Protein AF-A0A4T5DY41-F1 (afdb_monomer_lite)

Foldseek 3Di:
DAFDWDDDPNDIDFDADPVRFGWDQDPVRDTDGDDPVVVVVVVVVVVVVVVVVVVVVVVVVVVVVPPPPPPPPPPPPPPVVVVVVVVPDD

Sequence (90 aa):
MKLKTVEINGKQYAEIDTAGLPVYVHDDGKEIGFDAPLAIKKLQSLMARQKIIAWLKKLQRKNWLSLPLSKTRRRRSRHWKCCQKSTRKS

Structure (mmCIF, N/CA/C/O backbone):
data_AF-A0A4T5DY41-F1
#
_entry.id   AF-A0A4T5DY41-F1
#
loop_
_atom_site.group_PDB
_atom_site.id
_atom_site.type_symbol
_atom_site.label_atom_id
_atom_site.label_alt_id
_atom_site.label_comp_id
_atom_site.label_asym_id
_atom_site.label_entity_id
_atom_site.label_seq_id
_atom_site.pdbx_PDB_ins_code
_atom_site.Cartn_x
_atom_site.Cartn_y
_atom_site.Cartn_z
_atom_site.occupancy
_atom_site.B_iso_or_equiv
_atom_site.auth_seq_id
_atom_site.auth_comp_id
_atom_site.auth_asym_id
_atom_site.auth_atom_id
_atom_site.pdbx_PDB_model_num
ATOM 1 N N . MET A 1 1 ? -10.257 -1.345 -3.278 1.00 82.88 1 MET A N 1
ATOM 2 C CA . MET A 1 1 ? -9.640 -1.483 -1.927 1.00 82.88 1 MET A CA 1
ATOM 3 C C . MET A 1 1 ? -10.328 -0.562 -0.931 1.00 82.88 1 MET A C 1
ATOM 5 O O . MET A 1 1 ? -10.379 0.640 -1.178 1.00 82.88 1 MET A O 1
ATOM 9 N N . LYS A 1 2 ? -10.831 -1.105 0.181 1.00 84.44 2 LYS A N 1
ATOM 10 C CA . LYS A 1 2 ? -11.483 -0.361 1.273 1.00 84.44 2 LYS A CA 1
ATOM 11 C C . LYS A 1 2 ? -10.929 -0.823 2.622 1.00 84.44 2 LYS A C 1
ATOM 13 O O . LYS A 1 2 ? -10.575 -1.989 2.759 1.00 84.44 2 LYS A O 1
ATOM 18 N N . LEU A 1 3 ? -10.823 0.080 3.595 1.00 86.88 3 LEU A N 1
ATOM 19 C CA . LEU A 1 3 ? -10.404 -0.279 4.953 1.00 86.88 3 LEU A CA 1
ATOM 20 C C . LEU A 1 3 ? -11.517 -1.093 5.624 1.00 86.88 3 LEU A C 1
ATOM 22 O O . LEU A 1 3 ? -12.682 -0.702 5.538 1.00 86.88 3 LEU A O 1
ATOM 26 N N . LYS A 1 4 ? -11.166 -2.202 6.280 1.00 84.81 4 LYS A N 1
ATOM 27 C CA . LYS A 1 4 ? -12.116 -2.966 7.090 1.00 84.81 4 LYS A CA 1
ATOM 28 C C . LYS A 1 4 ? -12.318 -2.225 8.410 1.00 84.81 4 LYS A C 1
ATOM 30 O O . LYS A 1 4 ? -11.356 -2.014 9.151 1.00 84.81 4 LYS A O 1
ATOM 35 N N . THR A 1 5 ? -13.542 -1.774 8.671 1.00 87.94 5 THR A N 1
ATOM 36 C CA . THR A 1 5 ? -13.882 -1.009 9.874 1.00 87.94 5 THR A CA 1
ATOM 37 C C . THR A 1 5 ? -14.942 -1.717 10.709 1.00 87.94 5 THR A C 1
ATOM 39 O O . THR A 1 5 ? -15.823 -2.391 10.180 1.00 87.94 5 THR A O 1
ATOM 42 N N . VAL A 1 6 ? -14.853 -1.544 12.025 1.00 84.56 6 VAL A N 1
ATOM 43 C CA . VAL A 1 6 ? -15.804 -2.037 13.023 1.00 84.56 6 VAL A CA 1
ATOM 44 C C . VAL A 1 6 ? -16.314 -0.842 13.821 1.00 84.56 6 VAL A C 1
ATOM 46 O O . VAL A 1 6 ? -15.528 0.002 14.257 1.00 84.56 6 VAL A O 1
ATOM 49 N N . GLU A 1 7 ? -17.628 -0.746 14.009 1.00 84.06 7 GLU A N 1
ATOM 50 C CA . GLU A 1 7 ? -18.240 0.294 14.837 1.00 84.06 7 GLU A CA 1
ATOM 51 C C . GLU A 1 7 ? -18.378 -0.174 16.281 1.00 84.06 7 GLU A C 1
ATOM 53 O O . GLU A 1 7 ? -19.031 -1.175 16.570 1.00 84.06 7 GLU A O 1
ATOM 58 N N . ILE A 1 8 ? -17.767 0.574 17.200 1.00 84.69 8 ILE A N 1
ATOM 59 C CA . ILE A 1 8 ? -17.857 0.335 18.640 1.00 84.69 8 ILE A CA 1
ATOM 60 C C . ILE A 1 8 ? -18.194 1.670 19.301 1.00 84.69 8 ILE A C 1
ATOM 62 O O . ILE A 1 8 ? -17.468 2.651 19.145 1.00 84.69 8 ILE A O 1
ATOM 66 N N . ASN A 1 9 ? -19.305 1.721 20.042 1.00 79.19 9 ASN A N 1
ATOM 67 C CA . ASN A 1 9 ? -19.747 2.908 20.788 1.00 79.19 9 ASN A CA 1
ATOM 68 C C . ASN A 1 9 ? -19.846 4.190 19.932 1.00 79.19 9 ASN A C 1
ATOM 70 O O . ASN A 1 9 ? -19.464 5.274 20.374 1.00 79.19 9 ASN A O 1
ATOM 74 N N . GLY A 1 10 ? -20.318 4.068 18.685 1.00 86.12 10 GLY A N 1
ATOM 75 C CA . GLY A 1 10 ? -20.471 5.199 17.760 1.00 86.12 10 GLY A CA 1
ATOM 76 C C . GLY A 1 10 ? -19.162 5.729 17.162 1.00 86.12 10 GLY A C 1
ATOM 77 O O . GLY A 1 10 ? -19.163 6.783 16.529 1.00 86.12 10 GLY A O 1
ATOM 78 N N . LYS A 1 11 ? -18.040 5.021 17.349 1.00 81.69 11 LYS A N 1
ATOM 79 C CA . LYS A 1 11 ? -16.746 5.317 16.722 1.00 81.69 11 LYS A CA 1
ATOM 80 C C . LYS A 1 11 ? -16.340 4.166 15.800 1.00 81.69 11 LYS A C 1
ATOM 82 O O . LYS A 1 11 ? -16.476 3.001 16.167 1.00 81.69 11 LYS A O 1
ATOM 87 N N . GLN A 1 12 ? -15.834 4.496 14.612 1.00 84.50 12 GLN A N 1
ATOM 88 C CA . GLN A 1 12 ? -15.281 3.517 13.673 1.00 84.50 12 GLN A CA 1
ATOM 89 C C . GLN A 1 12 ? -13.812 3.243 13.983 1.00 84.50 12 GLN A C 1
ATOM 91 O O . GLN A 1 12 ? -12.995 4.163 14.046 1.00 84.50 12 GLN A O 1
ATOM 96 N N . TYR A 1 13 ? -13.481 1.966 14.123 1.00 83.94 13 TYR A N 1
ATOM 97 C CA . TYR A 1 13 ? -12.130 1.468 14.342 1.00 83.94 13 TYR A CA 1
ATOM 98 C C . TYR A 1 13 ? -11.708 0.586 13.175 1.00 83.94 13 TYR A C 1
ATOM 100 O O . TYR A 1 13 ? -12.542 -0.079 12.570 1.00 83.94 13 TYR A O 1
ATOM 108 N N . ALA A 1 14 ? -10.420 0.583 12.843 1.00 84.94 14 ALA A N 1
ATOM 109 C CA . ALA A 1 14 ? -9.883 -0.339 11.852 1.00 84.94 14 ALA A CA 1
ATOM 110 C C . ALA A 1 14 ? -9.753 -1.739 12.459 1.00 84.94 14 ALA A C 1
ATOM 112 O O . ALA A 1 14 ? -9.293 -1.874 13.594 1.00 84.94 14 ALA A O 1
ATOM 113 N N . GLU A 1 15 ? -10.117 -2.768 11.698 1.00 82.94 15 GLU A N 1
ATOM 114 C CA . GLU A 1 15 ? -9.812 -4.143 12.081 1.00 82.94 15 GLU A CA 1
ATOM 115 C C . GLU A 1 15 ? -8.322 -4.414 11.871 1.00 82.94 15 GLU A C 1
ATOM 117 O O . GLU A 1 15 ? -7.723 -3.989 10.876 1.00 82.94 15 GLU A O 1
ATOM 122 N N . ILE A 1 16 ? -7.722 -5.089 12.843 1.00 87.00 16 ILE A N 1
ATOM 123 C CA . ILE A 1 16 ? -6.293 -5.365 12.888 1.00 87.00 16 ILE A CA 1
ATOM 124 C C . ILE A 1 16 ? -6.106 -6.878 12.777 1.00 87.00 16 ILE A C 1
ATOM 126 O O . ILE A 1 16 ? -6.783 -7.638 13.464 1.00 87.00 16 ILE A O 1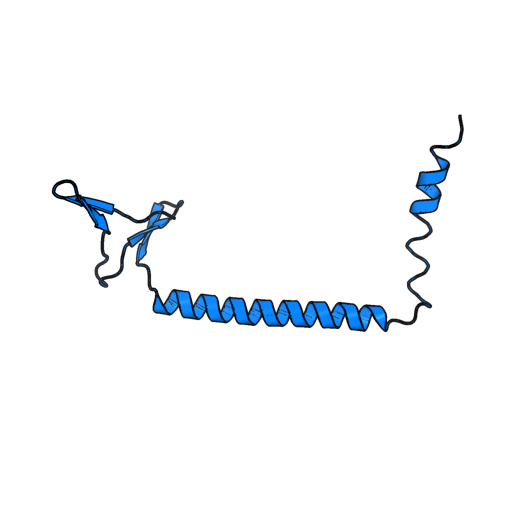
ATOM 130 N N . ASP A 1 17 ? -5.190 -7.305 11.914 1.00 83.62 17 ASP A N 1
ATOM 131 C CA . ASP A 1 17 ? -4.796 -8.706 11.773 1.00 83.62 17 ASP A CA 1
ATOM 132 C C . ASP A 1 17 ? -3.976 -9.170 12.995 1.00 83.62 17 ASP A C 1
ATOM 134 O O . ASP A 1 17 ? -3.453 -8.371 13.773 1.00 83.62 17 ASP A O 1
ATOM 138 N N . THR A 1 18 ? -3.775 -10.476 13.120 1.00 83.38 18 THR A N 1
ATOM 139 C CA . THR A 1 18 ? -2.885 -11.142 14.085 1.00 83.38 18 THR A CA 1
ATOM 140 C C . THR A 1 18 ? -1.476 -10.540 14.163 1.00 83.38 18 THR A C 1
ATOM 142 O O . THR A 1 18 ? -0.853 -10.564 15.222 1.00 83.38 18 THR A O 1
ATOM 145 N N . ALA A 1 19 ? -0.984 -9.951 13.068 1.00 81.19 19 ALA A N 1
ATOM 146 C CA . ALA A 1 19 ? 0.310 -9.272 12.990 1.00 81.19 19 ALA A CA 1
ATOM 147 C C . ALA A 1 19 ? 0.291 -7.799 13.458 1.00 81.19 19 ALA A C 1
ATOM 149 O O . ALA A 1 19 ? 1.307 -7.112 13.354 1.00 81.19 19 ALA A O 1
ATOM 150 N N . GLY A 1 20 ? -0.844 -7.282 13.934 1.00 84.75 20 GLY A N 1
ATOM 151 C CA . GLY A 1 20 ? -0.968 -5.885 14.355 1.00 84.75 20 GLY A CA 1
ATOM 152 C C . GLY A 1 20 ? -1.127 -4.892 13.196 1.00 84.75 20 GLY A C 1
ATOM 153 O O . GLY A 1 20 ? -0.977 -3.687 13.394 1.00 84.75 20 GLY A O 1
ATOM 154 N N . LEU A 1 21 ? -1.414 -5.375 11.982 1.00 87.00 21 LEU A N 1
ATOM 155 C CA . LEU A 1 21 ? -1.543 -4.547 10.781 1.00 87.00 21 LEU A CA 1
ATOM 156 C C . LEU A 1 21 ? -3.014 -4.268 10.444 1.00 87.00 21 LEU A C 1
ATOM 158 O O . LEU A 1 21 ? -3.837 -5.176 10.556 1.00 87.00 21 LEU A O 1
ATOM 162 N N . PRO A 1 22 ? -3.360 -3.054 9.980 1.00 87.50 22 PRO A N 1
ATOM 163 C CA . PRO A 1 22 ? -4.724 -2.740 9.571 1.00 87.50 22 PRO A CA 1
ATOM 164 C C . PRO A 1 22 ? -5.121 -3.539 8.324 1.00 87.50 22 PRO A C 1
ATOM 166 O O . PRO A 1 22 ? -4.359 -3.612 7.352 1.00 87.50 22 PRO A O 1
ATOM 169 N N . VAL A 1 23 ? -6.321 -4.115 8.350 1.00 90.25 23 VAL A N 1
ATOM 170 C CA . VAL A 1 23 ? -6.847 -4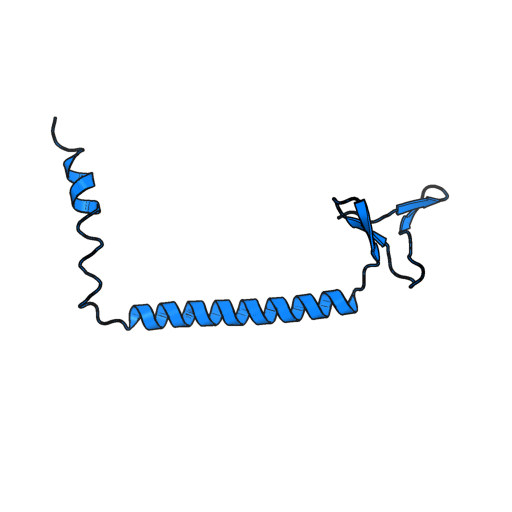.984 7.292 1.00 90.25 23 VAL A CA 1
ATOM 171 C C . VAL A 1 23 ? -7.590 -4.168 6.241 1.00 90.25 23 VAL A C 1
ATOM 173 O O . VAL A 1 23 ? -8.490 -3.380 6.541 1.00 90.25 23 VAL A O 1
ATOM 176 N N . TYR A 1 24 ? -7.243 -4.392 4.978 1.00 89.25 24 TYR A N 1
ATOM 177 C CA . TYR A 1 24 ? -7.961 -3.852 3.831 1.00 89.25 24 TYR A CA 1
ATOM 178 C C . TYR A 1 24 ? -8.664 -4.970 3.073 1.00 89.25 24 TYR A C 1
ATOM 180 O O . TYR A 1 24 ? -8.095 -6.034 2.833 1.00 89.25 24 TYR A O 1
ATOM 188 N N . VAL A 1 25 ? -9.892 -4.692 2.645 1.00 88.25 25 VAL A N 1
ATOM 189 C CA . VAL A 1 25 ? -10.673 -5.563 1.773 1.00 88.25 25 VAL A CA 1
ATOM 190 C C . VAL A 1 25 ? -10.461 -5.112 0.332 1.00 88.25 25 VAL A C 1
ATOM 192 O O . VAL A 1 25 ? -10.716 -3.958 -0.045 1.00 88.25 25 VAL A O 1
ATOM 195 N N . HIS A 1 26 ? -9.950 -6.021 -0.485 1.00 87.00 26 HIS A N 1
ATOM 196 C CA . HIS A 1 26 ? -9.877 -5.836 -1.925 1.00 87.00 26 HIS A CA 1
ATOM 197 C C . HIS A 1 26 ? -11.248 -5.993 -2.574 1.00 87.00 26 HIS A C 1
ATOM 199 O O . HIS A 1 26 ? -12.161 -6.594 -2.019 1.00 87.00 26 HIS A O 1
ATOM 205 N N . ASP A 1 27 ? -11.375 -5.478 -3.793 1.00 83.38 27 ASP A N 1
ATOM 206 C CA . ASP A 1 27 ? -12.623 -5.573 -4.555 1.00 83.38 27 ASP A CA 1
ATOM 207 C C . ASP A 1 27 ? -12.957 -7.045 -4.913 1.00 83.38 27 ASP A C 1
ATOM 209 O O . ASP A 1 27 ? -14.111 -7.376 -5.155 1.00 83.38 27 ASP A O 1
ATOM 213 N N . ASP A 1 28 ? -11.964 -7.940 -4.812 1.00 83.56 28 ASP A N 1
ATOM 214 C CA . ASP A 1 28 ? -12.077 -9.400 -4.952 1.00 83.56 28 ASP A CA 1
ATOM 215 C C . ASP A 1 28 ? -12.506 -10.127 -3.654 1.00 83.56 28 ASP A C 1
ATOM 217 O O . ASP A 1 28 ? -12.459 -11.355 -3.588 1.00 83.56 28 ASP A O 1
ATOM 221 N N . GLY A 1 29 ? -12.839 -9.393 -2.584 1.00 81.19 29 GLY A N 1
ATOM 222 C CA . GLY A 1 29 ? -13.236 -9.949 -1.280 1.00 81.19 29 GLY A CA 1
ATOM 223 C C . GLY A 1 29 ? -12.084 -10.478 -0.417 1.00 81.19 29 GLY A C 1
ATOM 224 O O . GLY A 1 29 ? -12.318 -11.018 0.659 1.00 81.19 29 GLY A O 1
ATOM 225 N N . LYS A 1 30 ? -10.832 -10.327 -0.865 1.00 84.88 30 LYS A N 1
ATOM 226 C CA . LYS A 1 30 ? -9.648 -10.744 -0.100 1.00 84.88 30 LYS A CA 1
ATOM 227 C C . LYS A 1 30 ? -9.292 -9.723 0.974 1.00 84.88 30 LYS A C 1
ATOM 229 O O . LYS A 1 30 ? -9.191 -8.532 0.680 1.00 84.88 30 LYS A O 1
ATOM 234 N N . GLU A 1 31 ? -9.029 -10.217 2.175 1.00 86.00 31 GLU A N 1
ATOM 235 C CA . GLU A 1 31 ? -8.527 -9.437 3.303 1.00 86.00 31 GLU A CA 1
ATOM 236 C C . GLU A 1 31 ? -6.997 -9.466 3.306 1.00 86.00 31 GLU A C 1
ATOM 238 O O . GLU A 1 31 ? -6.387 -10.534 3.258 1.00 86.00 31 GLU A O 1
ATOM 243 N N . ILE A 1 32 ? -6.369 -8.291 3.298 1.00 86.56 32 ILE A N 1
ATOM 244 C CA . ILE A 1 32 ? -4.911 -8.152 3.272 1.00 86.56 32 ILE A CA 1
ATOM 245 C C . ILE A 1 32 ? -4.487 -7.166 4.359 1.00 86.56 32 ILE A C 1
ATOM 247 O O . ILE A 1 32 ? -4.923 -6.012 4.361 1.00 86.56 32 ILE A O 1
ATOM 251 N N . GLY A 1 33 ? -3.604 -7.608 5.258 1.00 87.62 33 GLY A N 1
ATOM 252 C CA . GLY A 1 33 ? -2.926 -6.736 6.216 1.00 87.62 33 GLY A CA 1
ATOM 253 C C . GLY A 1 33 ? -1.958 -5.783 5.509 1.00 87.62 33 GLY A C 1
ATOM 254 O O . GLY A 1 33 ? -1.141 -6.199 4.683 1.00 87.62 33 GLY A O 1
ATOM 255 N N . PHE A 1 34 ? -2.050 -4.487 5.803 1.00 88.12 34 PHE A N 1
ATOM 256 C CA . PHE A 1 34 ? -1.225 -3.476 5.143 1.00 88.12 34 PHE A CA 1
ATOM 257 C C . PHE A 1 34 ? 0.131 -3.282 5.832 1.00 88.12 34 PHE A C 1
ATOM 259 O O . PHE A 1 34 ? 0.218 -2.697 6.910 1.00 88.12 34 PHE A O 1
ATOM 266 N N . ASP A 1 35 ? 1.202 -3.708 5.159 1.00 89.06 35 ASP A N 1
ATOM 267 C CA . ASP A 1 35 ? 2.592 -3.452 5.554 1.00 89.06 35 ASP A CA 1
ATOM 268 C C . ASP A 1 35 ? 3.123 -2.170 4.880 1.00 89.06 35 ASP A C 1
ATOM 270 O O . ASP A 1 35 ? 3.469 -2.143 3.690 1.00 89.06 35 ASP A O 1
ATOM 274 N N . ALA A 1 36 ? 3.196 -1.090 5.662 1.00 86.12 36 ALA A N 1
ATOM 275 C CA . ALA A 1 36 ? 3.692 0.207 5.210 1.00 86.12 36 ALA A CA 1
ATOM 276 C C . ALA A 1 36 ? 5.180 0.188 4.777 1.00 86.12 36 ALA A C 1
ATOM 278 O O . ALA A 1 36 ? 5.473 0.660 3.670 1.00 86.12 36 ALA A O 1
ATOM 279 N N . PRO A 1 37 ? 6.138 -0.347 5.568 1.00 88.12 37 PRO A N 1
ATOM 280 C CA . PRO A 1 37 ? 7.536 -0.450 5.145 1.00 88.12 37 PRO A CA 1
ATOM 281 C C . PRO A 1 37 ? 7.728 -1.189 3.814 1.00 88.12 37 PRO A C 1
ATOM 283 O O . PRO A 1 37 ? 8.501 -0.736 2.957 1.00 88.12 37 PRO A O 1
ATOM 286 N N . LEU A 1 38 ? 7.034 -2.312 3.611 1.00 88.56 38 LEU A N 1
ATOM 287 C CA . LEU A 1 38 ? 7.119 -3.079 2.366 1.00 88.56 38 LEU A CA 1
ATOM 288 C C . LEU A 1 38 ? 6.552 -2.286 1.178 1.00 88.56 38 LEU A C 1
ATOM 290 O O . LEU A 1 38 ? 7.176 -2.235 0.108 1.00 88.56 38 LEU A O 1
ATOM 294 N N . ALA A 1 39 ? 5.406 -1.625 1.366 1.00 88.62 39 ALA A N 1
ATOM 295 C CA . ALA A 1 39 ? 4.773 -0.803 0.338 1.00 88.62 39 ALA A CA 1
ATOM 296 C C . ALA A 1 39 ? 5.686 0.348 -0.122 1.00 88.62 39 ALA A C 1
ATOM 298 O O . ALA A 1 39 ? 5.848 0.572 -1.327 1.00 88.62 39 ALA A O 1
ATOM 299 N N . ILE A 1 40 ? 6.361 1.023 0.815 1.00 90.75 40 ILE A N 1
ATOM 300 C CA . ILE A 1 40 ? 7.303 2.111 0.511 1.00 90.75 40 ILE A CA 1
ATOM 301 C C . ILE A 1 40 ? 8.497 1.594 -0.304 1.00 90.75 40 ILE A C 1
ATOM 303 O O . ILE A 1 40 ? 8.857 2.203 -1.317 1.00 90.75 40 ILE A O 1
ATOM 307 N N . LYS A 1 41 ? 9.080 0.444 0.065 1.00 92.81 41 LYS A N 1
ATOM 308 C CA . LYS A 1 41 ? 10.178 -0.178 -0.703 1.00 92.81 41 LYS A CA 1
ATOM 309 C C . LYS A 1 41 ? 9.758 -0.491 -2.142 1.00 92.81 41 LYS A C 1
ATOM 311 O O . LYS A 1 41 ? 10.503 -0.222 -3.091 1.00 92.81 41 LYS A O 1
ATOM 316 N N . LYS A 1 42 ? 8.544 -1.023 -2.330 1.00 91.25 42 LYS A N 1
ATOM 317 C CA . LYS A 1 42 ? 7.989 -1.305 -3.663 1.00 91.25 42 LYS A CA 1
ATOM 318 C C . LYS A 1 42 ? 7.817 -0.017 -4.474 1.00 91.25 42 LYS A C 1
ATOM 320 O O . LYS A 1 42 ? 8.237 0.028 -5.633 1.00 91.25 42 LYS A O 1
ATOM 325 N N . LEU A 1 43 ? 7.267 1.034 -3.861 1.00 88.62 43 LEU A N 1
ATOM 326 C CA . LEU A 1 43 ? 7.082 2.346 -4.486 1.00 88.62 43 LEU A CA 1
ATOM 327 C C . LEU A 1 43 ? 8.421 2.932 -4.957 1.00 88.62 43 LEU A C 1
ATOM 329 O O . LEU A 1 43 ? 8.542 3.345 -6.109 1.00 88.62 43 LEU A O 1
ATOM 333 N N . GLN A 1 44 ? 9.448 2.907 -4.107 1.00 91.12 44 GLN A N 1
ATOM 334 C CA . GLN A 1 44 ? 10.786 3.397 -4.451 1.00 91.12 44 GLN A CA 1
ATOM 335 C C . GLN A 1 44 ? 11.379 2.653 -5.657 1.00 91.12 44 GLN A C 1
ATOM 337 O O . GLN A 1 44 ? 11.891 3.290 -6.582 1.00 91.12 44 GLN A O 1
ATOM 342 N N . SER A 1 45 ? 11.242 1.323 -5.704 1.00 90.44 45 SER A N 1
ATOM 343 C CA . SER A 1 45 ? 11.679 0.515 -6.852 1.00 90.44 45 SER A CA 1
ATOM 344 C C . SER A 1 45 ? 10.950 0.903 -8.147 1.00 90.44 45 SER A C 1
ATOM 346 O O . SER A 1 45 ? 11.574 1.072 -9.198 1.00 90.44 45 SER A O 1
ATOM 348 N N . LEU A 1 46 ? 9.631 1.107 -8.083 1.00 91.81 46 LEU A N 1
ATOM 349 C CA . LEU A 1 46 ? 8.825 1.522 -9.236 1.00 91.81 46 LEU A CA 1
ATOM 350 C C . LEU A 1 46 ? 9.170 2.941 -9.710 1.00 91.81 46 LEU A C 1
ATOM 352 O O . LEU A 1 46 ? 9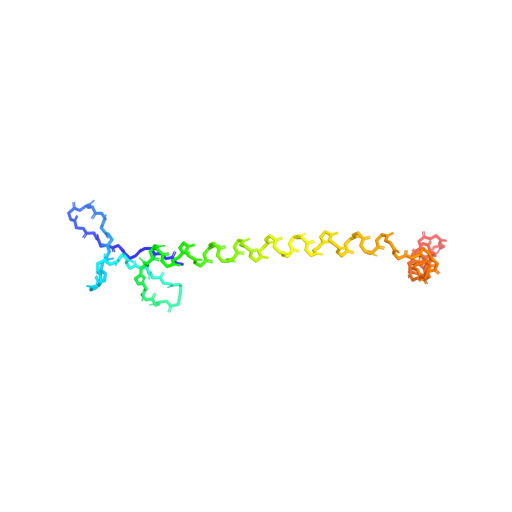.229 3.194 -10.916 1.00 91.81 46 LEU A O 1
ATOM 356 N N . MET A 1 47 ? 9.446 3.861 -8.787 1.00 86.94 47 MET A N 1
ATOM 357 C CA . MET A 1 47 ? 9.872 5.226 -9.107 1.00 86.94 47 MET A CA 1
ATOM 358 C C . MET A 1 47 ? 11.255 5.246 -9.769 1.00 86.94 47 MET A C 1
ATOM 360 O O . MET A 1 47 ? 11.463 5.965 -10.749 1.00 86.94 47 MET A O 1
ATOM 364 N N . ALA A 1 48 ? 12.188 4.412 -9.301 1.00 87.00 48 ALA A N 1
ATOM 365 C CA . ALA A 1 48 ? 13.489 4.242 -9.946 1.00 87.00 48 ALA A CA 1
ATOM 366 C C . ALA A 1 48 ? 13.341 3.734 -11.393 1.00 87.00 48 ALA A C 1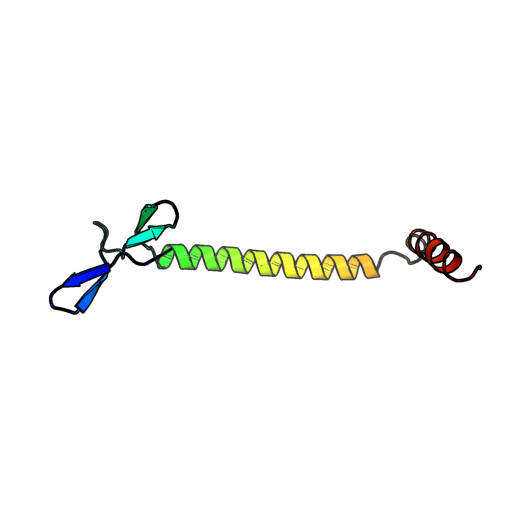
ATOM 368 O O . ALA A 1 48 ? 13.948 4.289 -12.313 1.00 87.00 48 ALA A O 1
ATOM 369 N N . ARG A 1 49 ? 12.454 2.756 -11.627 1.00 81.69 4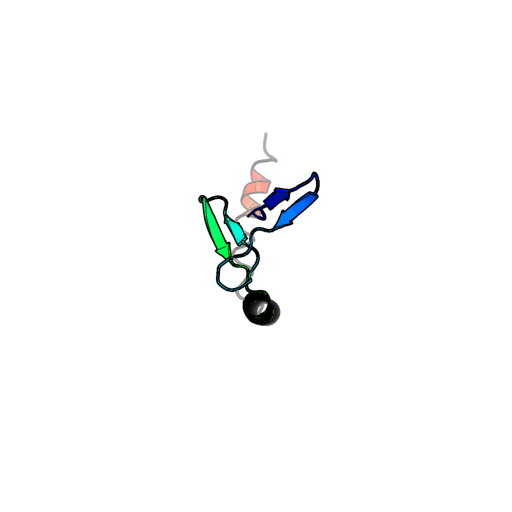9 ARG A N 1
ATOM 370 C CA . ARG A 1 49 ? 12.144 2.249 -12.978 1.00 81.69 49 ARG A CA 1
ATOM 371 C C . ARG A 1 49 ? 11.541 3.323 -13.886 1.00 81.69 49 ARG A C 1
ATOM 373 O O . ARG A 1 49 ? 11.947 3.436 -15.040 1.00 81.69 49 ARG A O 1
ATOM 380 N N . GLN A 1 50 ? 10.624 4.151 -13.381 1.00 85.81 50 GLN A N 1
ATOM 381 C CA . GLN A 1 50 ? 10.039 5.253 -14.158 1.00 85.81 50 GLN A CA 1
ATOM 382 C C . GLN A 1 50 ? 11.086 6.284 -14.600 1.00 85.81 50 GLN A C 1
ATOM 384 O O . GLN A 1 50 ? 11.044 6.739 -15.746 1.00 85.81 50 GLN A O 1
ATOM 389 N N . LYS A 1 51 ? 12.063 6.612 -13.743 1.00 85.94 51 LYS A N 1
ATOM 390 C CA . LYS A 1 51 ? 13.176 7.506 -14.107 1.00 85.94 51 LYS A CA 1
ATOM 391 C C . LYS A 1 51 ? 14.038 6.917 -15.225 1.00 85.94 51 LYS A C 1
ATOM 393 O O . LYS A 1 51 ? 14.360 7.632 -16.173 1.00 85.94 51 LYS A O 1
ATOM 398 N N . ILE A 1 52 ? 14.347 5.621 -15.156 1.00 80.69 52 ILE A N 1
ATOM 399 C CA . ILE A 1 52 ? 15.095 4.913 -16.207 1.00 80.69 52 ILE A CA 1
ATOM 400 C C . ILE A 1 52 ? 14.313 4.935 -17.526 1.00 80.69 52 ILE A C 1
ATOM 402 O O . ILE A 1 52 ? 14.867 5.300 -18.558 1.00 80.69 52 ILE A O 1
ATOM 406 N N . ILE A 1 53 ? 13.007 4.650 -17.505 1.00 81.31 53 ILE A N 1
ATOM 407 C CA . ILE A 1 53 ? 12.150 4.710 -18.702 1.00 81.31 53 ILE A CA 1
ATOM 408 C C . ILE A 1 53 ? 12.110 6.130 -19.286 1.00 81.31 53 ILE A C 1
ATOM 410 O O . ILE A 1 53 ? 12.197 6.304 -20.503 1.00 81.31 53 ILE A O 1
ATOM 414 N N . ALA A 1 54 ? 11.998 7.159 -18.443 1.00 86.25 54 ALA A N 1
ATOM 415 C CA . ALA A 1 54 ? 12.015 8.552 -18.884 1.00 86.25 54 ALA A CA 1
ATOM 416 C C . ALA A 1 54 ? 13.362 8.935 -19.521 1.00 86.25 54 ALA A C 1
ATOM 418 O O . ALA A 1 54 ? 13.393 9.631 -20.541 1.00 86.25 54 ALA A O 1
ATOM 419 N N . TRP A 1 55 ? 14.470 8.456 -18.955 1.00 84.75 55 TRP A N 1
ATOM 420 C CA . TRP A 1 55 ? 15.810 8.653 -19.500 1.00 84.75 55 TRP A CA 1
ATOM 421 C C . TRP A 1 55 ? 16.005 7.925 -20.838 1.00 84.75 55 TRP A C 1
ATOM 423 O O . TRP A 1 55 ? 16.424 8.549 -21.813 1.00 84.75 55 TRP A O 1
ATOM 433 N N . LEU A 1 56 ? 15.584 6.661 -20.940 1.00 77.81 56 LEU A N 1
ATOM 434 C CA . LEU A 1 56 ? 15.610 5.887 -22.187 1.00 77.81 56 LEU A CA 1
ATOM 435 C C . LEU A 1 56 ? 14.763 6.544 -23.285 1.00 77.81 56 LEU A C 1
ATOM 437 O O . LEU A 1 56 ? 15.216 6.668 -24.421 1.00 77.81 56 LEU A O 1
ATOM 441 N N . LYS A 1 57 ? 13.573 7.063 -22.953 1.00 84.56 57 LYS A N 1
ATOM 442 C CA . LYS A 1 57 ? 12.741 7.832 -23.897 1.00 84.56 57 LYS A CA 1
ATOM 443 C C . LYS A 1 57 ? 13.440 9.108 -24.378 1.00 84.56 57 LYS A C 1
ATOM 445 O O . LYS A 1 57 ? 13.324 9.455 -25.555 1.00 84.56 57 LYS A O 1
ATOM 450 N N . LYS A 1 58 ? 14.169 9.814 -23.502 1.00 82.25 58 LYS A N 1
ATOM 451 C CA . LYS A 1 58 ? 14.977 10.988 -23.886 1.00 82.25 58 LYS A CA 1
ATOM 452 C C . LYS A 1 58 ? 16.118 10.596 -24.829 1.00 82.25 58 LYS A C 1
ATOM 454 O O . LYS A 1 58 ? 16.325 11.284 -25.828 1.00 82.25 58 LYS A O 1
ATOM 459 N N . LEU A 1 59 ? 16.813 9.493 -24.555 1.00 74.56 59 LEU A N 1
ATOM 460 C CA . LEU A 1 59 ? 17.862 8.967 -25.430 1.00 74.56 59 LEU A CA 1
ATOM 461 C C . LEU A 1 59 ? 17.323 8.520 -26.786 1.00 74.56 59 LEU A C 1
ATOM 463 O O . LEU A 1 59 ? 17.892 8.894 -27.803 1.00 74.56 59 LEU A O 1
ATOM 467 N N . GLN A 1 60 ? 16.201 7.799 -26.824 1.00 73.56 60 GLN A N 1
ATOM 468 C CA . GLN A 1 60 ? 15.565 7.389 -28.075 1.00 73.56 60 GLN A CA 1
ATOM 469 C C . GLN A 1 60 ? 15.203 8.604 -28.938 1.00 73.56 60 GLN A C 1
ATOM 471 O O . GLN A 1 60 ? 15.436 8.575 -30.142 1.00 73.56 60 GLN A O 1
ATOM 476 N N . ARG A 1 61 ? 14.690 9.694 -28.345 1.00 69.44 61 ARG A N 1
ATOM 477 C CA . ARG A 1 61 ? 14.441 10.945 -29.085 1.00 69.44 61 ARG A CA 1
ATOM 478 C C . ARG A 1 61 ? 15.734 11.552 -29.623 1.00 69.44 61 ARG A C 1
ATOM 480 O O . ARG A 1 61 ? 15.773 11.892 -30.797 1.00 69.44 61 ARG A O 1
ATOM 487 N N . LYS A 1 62 ? 16.787 11.663 -28.807 1.00 67.44 62 LYS A N 1
ATOM 488 C CA . LYS A 1 62 ? 18.085 12.200 -29.254 1.00 67.44 62 LYS A CA 1
ATOM 489 C C . LYS A 1 62 ? 18.702 11.353 -30.371 1.00 67.44 62 LYS A C 1
ATOM 491 O O . LYS A 1 62 ? 19.124 11.915 -31.371 1.00 67.44 62 LYS A O 1
ATOM 496 N N . ASN A 1 63 ? 18.656 10.026 -30.244 1.00 62.91 63 ASN A N 1
ATOM 497 C CA . ASN A 1 63 ? 19.149 9.095 -31.258 1.00 62.91 63 ASN A CA 1
ATOM 498 C C . ASN A 1 63 ? 18.296 9.124 -32.547 1.00 62.91 63 ASN A C 1
ATOM 500 O O . ASN A 1 63 ? 18.807 8.992 -33.654 1.00 62.91 63 ASN A O 1
ATOM 504 N N . TRP A 1 64 ? 16.981 9.349 -32.422 1.00 44.50 64 TRP A N 1
ATOM 505 C CA . TRP A 1 64 ? 16.080 9.566 -33.562 1.00 44.50 64 TRP A CA 1
ATOM 506 C C . TRP A 1 64 ? 16.351 10.887 -34.291 1.00 44.50 64 TRP A C 1
ATOM 508 O O . TRP A 1 64 ? 16.210 10.957 -35.510 1.00 44.50 64 TRP A O 1
ATOM 518 N N . LEU A 1 65 ? 16.764 11.925 -33.559 1.00 52.59 65 LEU A N 1
ATOM 519 C CA . LEU A 1 65 ? 17.209 13.203 -34.119 1.00 52.59 65 LEU A CA 1
ATOM 520 C C . LEU A 1 65 ? 18.602 13.124 -34.776 1.00 52.59 65 LEU A C 1
ATOM 522 O O . LEU A 1 65 ? 18.895 13.959 -35.626 1.00 52.59 65 LEU A O 1
ATOM 526 N N . SER A 1 66 ? 19.428 12.126 -34.440 1.00 49.88 66 SER A N 1
ATOM 527 C CA . SER A 1 66 ? 20.736 11.873 -35.068 1.00 49.88 66 SER A CA 1
ATOM 528 C C . SER A 1 66 ? 20.710 10.837 -36.199 1.00 49.88 66 SER A C 1
ATOM 530 O O . SER A 1 66 ? 21.752 10.555 -36.788 1.00 49.88 66 SER A O 1
ATOM 532 N N . LEU A 1 67 ? 19.547 10.275 -36.551 1.00 45.88 67 LEU A N 1
ATOM 533 C CA . LEU A 1 67 ? 19.418 9.516 -37.794 1.00 45.88 67 LEU A CA 1
ATOM 534 C C . LEU A 1 67 ? 19.564 10.493 -38.970 1.00 45.88 67 LEU A C 1
ATOM 536 O O . LEU A 1 67 ? 18.784 11.447 -39.049 1.00 45.88 67 LEU A O 1
ATOM 540 N N . PRO A 1 68 ? 20.515 10.277 -39.902 1.00 43.16 68 PRO A N 1
ATOM 541 C CA . PRO A 1 68 ? 20.647 11.144 -41.058 1.00 43.16 68 PRO A CA 1
ATOM 542 C C . PRO A 1 68 ? 19.295 11.208 -41.776 1.00 43.16 68 PRO A C 1
ATOM 544 O O . PRO A 1 68 ? 18.698 10.185 -42.125 1.00 43.16 68 PRO A O 1
ATOM 547 N N . LEU A 1 69 ? 18.819 12.436 -41.998 1.00 45.66 69 LEU A N 1
ATOM 548 C CA . LEU A 1 69 ? 17.577 12.811 -42.692 1.00 45.66 69 LEU A CA 1
ATOM 549 C C . LEU A 1 69 ? 17.433 12.217 -44.114 1.00 45.66 69 LEU A C 1
ATOM 551 O O . LEU A 1 69 ? 16.457 12.498 -44.808 1.00 45.66 69 LEU A O 1
ATOM 555 N N . SER A 1 70 ? 18.362 11.368 -44.557 1.00 48.47 70 SER A N 1
ATOM 556 C CA . SER A 1 70 ? 18.380 10.720 -45.863 1.00 48.47 70 SER A CA 1
ATOM 557 C C . SER A 1 70 ? 17.447 9.507 -45.989 1.00 48.47 70 SER A C 1
ATOM 559 O O . SER A 1 70 ? 17.131 9.131 -47.117 1.00 48.47 70 SER A O 1
ATOM 561 N N . LYS A 1 71 ? 16.945 8.901 -44.894 1.00 46.78 71 LYS A N 1
ATOM 562 C CA . LYS A 1 71 ? 16.091 7.686 -44.988 1.00 46.78 71 LYS A CA 1
ATOM 563 C C . LYS A 1 71 ? 14.655 7.804 -44.464 1.00 46.78 71 LYS A C 1
ATOM 565 O O . LYS A 1 71 ? 13.821 6.969 -44.808 1.00 46.78 71 LYS A O 1
ATOM 570 N N . THR A 1 72 ? 14.292 8.850 -43.722 1.00 45.72 72 THR A N 1
ATOM 571 C CA . THR A 1 72 ? 12.925 9.005 -43.167 1.00 45.72 72 THR A CA 1
ATOM 572 C C . THR A 1 72 ? 12.001 9.924 -43.978 1.00 45.72 72 THR A C 1
ATOM 574 O O . THR A 1 72 ? 10.797 9.974 -43.718 1.00 45.72 72 THR A O 1
ATOM 577 N N . ARG A 1 73 ? 12.484 10.541 -45.066 1.00 40.84 73 ARG A N 1
ATOM 578 C CA . ARG A 1 73 ? 11.665 11.338 -46.003 1.00 40.84 73 ARG A CA 1
ATOM 579 C C . ARG A 1 73 ? 11.052 10.505 -47.145 1.00 40.84 73 ARG A C 1
ATOM 581 O O . ARG A 1 73 ? 11.016 10.953 -48.284 1.00 40.84 73 ARG A O 1
ATOM 588 N N . ARG A 1 74 ? 10.562 9.282 -46.892 1.00 43.94 74 ARG A N 1
ATOM 589 C CA . ARG A 1 74 ? 9.840 8.508 -47.937 1.00 43.94 74 ARG A CA 1
ATOM 590 C C . ARG A 1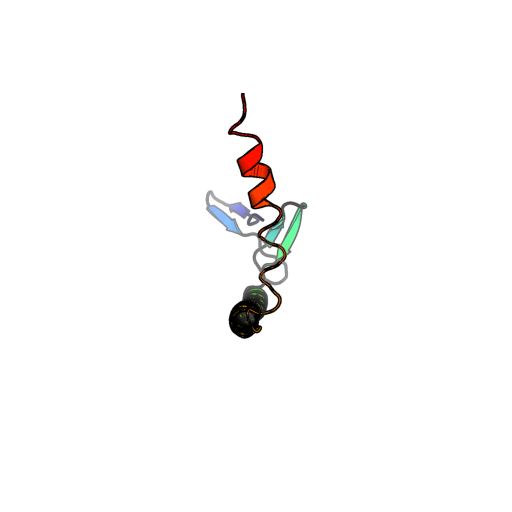 74 ? 8.569 7.773 -47.513 1.00 43.94 74 ARG A C 1
ATOM 592 O O . ARG A 1 74 ? 7.901 7.226 -48.384 1.00 43.94 74 ARG A O 1
ATOM 599 N N . ARG A 1 75 ? 8.170 7.802 -46.231 1.00 44.31 75 ARG A N 1
ATOM 600 C CA . ARG A 1 75 ? 6.901 7.177 -45.789 1.00 44.31 75 ARG A CA 1
ATOM 601 C C . ARG A 1 75 ? 5.780 8.140 -45.387 1.00 44.31 75 ARG A C 1
ATOM 603 O O . ARG A 1 75 ? 4.625 7.749 -45.481 1.00 44.31 75 ARG A O 1
ATOM 610 N N . ARG A 1 76 ? 6.056 9.409 -45.050 1.00 42.06 76 ARG A N 1
ATOM 611 C CA . ARG A 1 76 ? 4.988 10.380 -44.709 1.00 42.06 76 ARG A CA 1
ATOM 612 C C . ARG A 1 76 ? 4.377 11.141 -45.893 1.00 42.06 76 ARG A C 1
ATOM 614 O O . ARG A 1 76 ? 3.299 11.695 -45.734 1.00 42.06 76 ARG A O 1
ATOM 621 N N . SER A 1 77 ? 4.989 11.146 -47.084 1.00 42.91 77 SER A N 1
ATOM 622 C CA . SER A 1 77 ? 4.442 11.917 -48.221 1.00 42.91 77 SER A CA 1
ATOM 623 C C . SER A 1 77 ? 3.378 11.184 -49.045 1.00 42.91 77 SER A C 1
ATOM 625 O O . SER A 1 77 ? 2.631 11.838 -49.770 1.00 42.91 77 SER A O 1
ATOM 627 N N . ARG A 1 78 ? 3.277 9.849 -48.947 1.00 45.91 78 ARG A N 1
ATOM 628 C CA . ARG A 1 78 ? 2.310 9.078 -49.751 1.00 45.91 78 ARG A CA 1
ATOM 629 C C . ARG A 1 78 ? 0.907 9.036 -49.146 1.00 45.91 78 ARG A C 1
ATOM 631 O O . ARG A 1 78 ? -0.053 9.000 -49.901 1.00 45.91 78 ARG A O 1
ATOM 638 N N . HIS A 1 79 ? 0.775 9.117 -47.820 1.00 44.28 79 HIS A N 1
ATOM 639 C CA . HIS A 1 79 ? -0.538 9.053 -47.169 1.00 44.28 79 HIS A CA 1
ATOM 640 C C . HIS A 1 79 ? -1.295 10.394 -47.224 1.00 44.28 79 HIS A C 1
ATOM 642 O O . HIS A 1 79 ? -2.483 10.424 -47.519 1.00 44.28 79 HIS A O 1
ATOM 648 N N . TRP A 1 80 ? -0.603 11.529 -47.062 1.00 39.62 80 TRP A N 1
ATOM 649 C CA . TRP A 1 80 ? -1.250 12.850 -47.116 1.00 39.62 80 TRP A CA 1
ATOM 650 C C . TRP A 1 80 ? -1.644 13.306 -48.531 1.00 39.62 80 TRP A C 1
ATOM 652 O O . TRP A 1 80 ? -2.643 14.002 -48.691 1.00 39.62 80 TRP A O 1
ATOM 662 N N . LYS A 1 81 ? -0.919 12.883 -49.579 1.00 41.62 81 LYS A N 1
ATOM 663 C CA . LYS A 1 81 ? -1.254 13.261 -50.966 1.00 41.62 81 LYS A CA 1
ATOM 664 C C . LYS A 1 81 ? -2.445 12.496 -51.565 1.00 41.62 81 LYS A C 1
ATOM 666 O O . LYS A 1 81 ? -2.941 12.925 -52.603 1.00 41.62 81 LYS A O 1
ATOM 671 N N . CYS A 1 82 ? -2.915 11.414 -50.934 1.00 40.34 82 CYS A N 1
ATOM 672 C CA . CYS A 1 82 ? -4.166 10.750 -51.329 1.00 40.34 82 CYS A CA 1
ATOM 673 C C . CYS A 1 82 ? -5.398 11.398 -50.678 1.00 40.34 82 CYS A C 1
ATOM 675 O O . CYS A 1 82 ? -6.387 11.603 -51.371 1.00 40.34 82 CYS A O 1
ATOM 677 N N . CYS A 1 83 ? -5.322 11.823 -49.409 1.00 39.94 83 CYS A N 1
ATOM 678 C CA . CYS A 1 83 ? -6.466 12.447 -48.723 1.00 39.94 83 CYS A CA 1
ATOM 679 C C . CYS A 1 83 ? -6.808 13.869 -49.200 1.00 39.94 83 CYS A C 1
ATOM 681 O O . CYS A 1 83 ? -7.956 14.277 -49.097 1.00 39.94 83 CYS A O 1
ATOM 683 N N . GLN A 1 84 ? -5.855 14.638 -49.741 1.00 44.16 84 GLN A N 1
ATOM 684 C CA . GLN A 1 84 ? -6.171 15.967 -50.296 1.00 44.16 84 GLN A CA 1
ATOM 685 C C . GLN A 1 84 ? -6.748 15.933 -51.719 1.00 44.16 84 GLN A C 1
ATOM 687 O O . GLN A 1 84 ? -7.278 16.941 -52.181 1.00 44.16 84 GLN A O 1
ATOM 692 N N . LYS A 1 85 ? -6.648 14.803 -52.434 1.00 46.44 85 LYS A N 1
ATOM 693 C CA . LYS A 1 85 ? -7.204 14.670 -53.791 1.00 46.44 85 LYS A CA 1
ATOM 694 C C . LYS A 1 85 ? -8.676 14.249 -53.809 1.00 46.44 85 LYS A C 1
ATOM 696 O O . LYS A 1 85 ? -9.302 14.417 -54.848 1.00 46.44 85 LYS A O 1
ATOM 701 N N . SER A 1 86 ? -9.229 13.749 -52.702 1.00 47.81 86 SER A N 1
ATOM 702 C CA . SER A 1 86 ? -10.633 13.318 -52.623 1.00 47.81 86 SER A CA 1
ATOM 703 C C . SER A 1 86 ? -11.608 14.405 -52.154 1.00 47.81 86 SER A C 1
ATOM 705 O O . SER A 1 86 ? -12.807 14.186 -52.222 1.00 47.81 86 SER A O 1
ATOM 707 N N . THR A 1 87 ? -11.137 15.578 -51.714 1.00 53.09 87 THR A N 1
ATOM 708 C CA . THR A 1 87 ? -12.002 16.689 -51.249 1.00 53.09 87 THR A CA 1
ATOM 709 C C . THR A 1 87 ? -12.009 17.909 -52.178 1.00 53.09 87 THR A C 1
ATOM 711 O O . THR A 1 87 ? -12.554 18.956 -51.841 1.00 53.09 87 THR A O 1
ATOM 714 N N . ARG A 1 88 ? -11.411 17.793 -53.371 1.00 50.66 88 ARG A N 1
ATOM 715 C CA . ARG A 1 88 ? -11.404 18.829 -54.419 1.00 50.66 88 ARG A CA 1
ATOM 716 C C . ARG A 1 88 ? -11.565 18.197 -55.805 1.00 50.66 88 ARG A C 1
ATOM 718 O O . ARG A 1 88 ? -10.687 18.316 -56.655 1.00 50.66 88 ARG A O 1
ATOM 725 N N . LYS A 1 89 ? -12.663 17.482 -56.025 1.00 51.41 89 LYS A N 1
ATOM 726 C CA . LYS A 1 89 ? -13.227 17.239 -57.359 1.00 51.41 89 LYS A CA 1
ATOM 727 C C . LYS A 1 89 ? -14.668 16.759 -57.194 1.00 51.41 89 LYS A C 1
ATOM 729 O O . LYS A 1 89 ? -14.857 15.605 -56.841 1.00 51.41 89 LYS A O 1
ATOM 734 N N . SER A 1 90 ? -15.570 17.705 -57.476 1.00 43.88 90 SER A N 1
ATOM 735 C CA . SER A 1 90 ? -16.982 17.569 -57.866 1.00 43.88 90 SER A CA 1
ATOM 736 C C . SER A 1 90 ? -17.949 16.931 -56.878 1.00 43.88 90 SER A C 1
ATOM 738 O O . SER A 1 90 ? -17.800 15.735 -56.570 1.00 43.88 90 SER A O 1
#

Organism: Escherichia coli (NCBI:txid562)

Radius of gyration: 27.94 Å; chains: 1; bounding box: 41×30×79 Å

Secondary structure (DSSP, 8-state):
-EE-EEEETTEEEE-B-TTSPBEEE-TTS-EEE--HHHHHHHHHHHHHHHHHHHHHHHHHHHHHHTS-TTSSTTSSHHHHHHHTTSSS--

pLDDT: mean 72.78, std 18.61, range [39.62, 92.81]